Protein AF-A0A7D8YH87-F1 (afdb_monomer_lite)

Secondary structure (DSSP, 8-state):
---------PPP-------------------PPPPPHHHHHHHHHHHHHHHHHHHHHHHHHHHHHHHHHHHHTT-----HHHHHHHHHHHHHHHHHHHHHHHHHHHHHHHHHHHHHHHHHT-

Foldseek 3Di:
DDDDDDDDDDDDDDDDDDDDDDPPPDPDPPPPPDPDVLVVVLVVLVVQLVVLVVVLVVLVVVLVVVVVVCVVVVDPDPPPCNVVSVVSNVVSVVVNVVSVVVSVVSVVVVVVVVVVVVVVVD

pLDDT: mean 76.37, std 17.27, range [43.0, 96.94]

Radius of gyration: 32.56 Å; chains: 1; bounding box: 85×56×75 Å

Sequence (122 aa):
METPGGSIPVTRRSSKSGPALRAEREPQPASTPAPVAGDQLLLETAAAREKAEALLRGLLRARASSRRHLRTRGEPVPCPGSTGIDHAIESTRRMVAALERAGAHLRTTQHDDLLELLRDEA

Structure (mmCIF, N/CA/C/O backbone):
data_AF-A0A7D8YH87-F1
#
_entry.id   AF-A0A7D8YH87-F1
#
loop_
_atom_site.group_PDB
_atom_site.id
_atom_site.type_symbol
_atom_site.label_atom_id
_atom_site.label_alt_id
_atom_site.label_comp_id
_atom_site.label_asym_id
_atom_site.label_entity_id
_atom_site.label_seq_id
_atom_site.pdbx_PDB_ins_code
_atom_site.Cartn_x
_atom_site.Cartn_y
_atom_site.Cartn_z
_atom_site.occupancy
_atom_site.B_iso_or_equiv
_atom_site.auth_seq_id
_atom_site.auth_comp_id
_atom_site.auth_asym_id
_atom_site.auth_atom_id
_atom_site.pdbx_PDB_model_num
ATOM 1 N N . MET A 1 1 ? -58.216 -15.574 -38.659 1.00 43.00 1 MET A N 1
ATOM 2 C CA . MET A 1 1 ? -58.262 -17.001 -39.034 1.00 43.00 1 MET A CA 1
ATOM 3 C C . MET A 1 1 ? -56.930 -17.596 -38.607 1.00 43.00 1 MET A C 1
ATOM 5 O O . MET A 1 1 ? -55.913 -17.163 -39.120 1.00 43.00 1 MET A O 1
ATOM 9 N N . GLU A 1 2 ? -56.874 -18.092 -37.375 1.00 50.12 2 GLU A N 1
ATOM 10 C CA . GLU A 1 2 ? -56.957 -19.518 -36.991 1.00 50.12 2 GLU A CA 1
ATOM 11 C C . GLU A 1 2 ? -55.565 -20.163 -36.894 1.00 50.12 2 GLU A C 1
ATOM 13 O O . GLU A 1 2 ? -54.855 -20.349 -37.875 1.00 50.12 2 GLU A O 1
ATOM 18 N N . THR A 1 3 ? -55.176 -20.449 -35.651 1.00 58.69 3 THR A N 1
ATOM 19 C CA . THR A 1 3 ? -53.999 -21.218 -35.238 1.00 58.69 3 THR A CA 1
ATOM 20 C C . THR A 1 3 ? -54.237 -22.721 -35.416 1.00 58.69 3 THR A C 1
ATOM 22 O O . THR A 1 3 ? -55.276 -23.202 -34.961 1.00 58.69 3 THR A O 1
ATOM 25 N N . PRO A 1 4 ? -53.261 -23.498 -35.905 1.00 61.12 4 PRO A N 1
ATOM 26 C CA . PRO A 1 4 ? -53.148 -24.924 -35.594 1.00 61.12 4 PRO A CA 1
ATOM 27 C C . PRO A 1 4 ? -52.030 -25.125 -34.544 1.00 61.12 4 PRO A C 1
ATOM 29 O O . PRO A 1 4 ? -50.952 -24.561 -34.677 1.00 61.12 4 PRO A O 1
ATOM 32 N N . GLY A 1 5 ? -52.173 -25.854 -33.437 1.00 48.84 5 GLY A N 1
ATOM 33 C CA . GLY A 1 5 ? -53.125 -26.908 -33.106 1.00 48.84 5 GLY A CA 1
ATOM 34 C C . GLY A 1 5 ? -52.433 -28.277 -33.140 1.00 48.84 5 GLY A C 1
ATOM 35 O O . GLY A 1 5 ? -52.267 -28.838 -34.215 1.00 48.84 5 GLY A O 1
ATOM 36 N N . GLY A 1 6 ? -52.093 -28.817 -31.961 1.00 48.44 6 GLY A N 1
ATOM 37 C CA . GLY A 1 6 ? -51.783 -30.241 -31.726 1.00 48.44 6 GLY A CA 1
ATOM 38 C C . GLY A 1 6 ? -50.288 -30.593 -31.652 1.00 48.44 6 GLY A C 1
ATOM 39 O O . GLY A 1 6 ? -49.480 -30.045 -32.382 1.00 48.44 6 GLY A O 1
ATOM 40 N N . SER A 1 7 ? -49.805 -31.501 -30.805 1.00 62.72 7 SER A N 1
ATOM 41 C CA . SER A 1 7 ? -50.442 -32.366 -29.809 1.00 62.72 7 SER A CA 1
ATOM 42 C C . SER A 1 7 ? -49.364 -32.835 -28.827 1.00 62.72 7 SER A C 1
ATOM 44 O O . SER A 1 7 ? -48.260 -33.200 -29.224 1.00 62.72 7 SER A O 1
ATOM 46 N N . ILE A 1 8 ? -49.699 -32.828 -27.541 1.00 57.53 8 ILE A N 1
ATOM 47 C CA . ILE A 1 8 ? -48.849 -33.274 -26.434 1.00 57.53 8 ILE A CA 1
ATOM 48 C C . ILE A 1 8 ? -49.043 -34.787 -26.245 1.00 57.53 8 ILE A C 1
ATOM 50 O O . ILE A 1 8 ? -50.191 -35.216 -26.092 1.00 57.53 8 ILE A O 1
ATOM 54 N N . PRO A 1 9 ? -47.985 -35.613 -26.170 1.00 63.44 9 PRO A N 1
ATOM 55 C CA . PRO A 1 9 ? -48.114 -36.960 -25.637 1.00 63.44 9 PRO A CA 1
ATOM 56 C C . PRO A 1 9 ? -48.154 -36.927 -24.103 1.00 63.44 9 PRO A C 1
ATOM 58 O O . PRO A 1 9 ? -47.182 -36.601 -23.425 1.00 63.44 9 PRO A O 1
ATOM 61 N N . VAL A 1 10 ? -49.318 -37.292 -23.567 1.00 51.47 10 VAL A N 1
ATOM 62 C CA . VAL A 1 10 ? -49.549 -37.632 -22.160 1.00 51.47 10 VAL A CA 1
ATOM 63 C C . VAL A 1 10 ? -48.990 -39.030 -21.895 1.00 51.47 10 VAL A C 1
ATOM 65 O O . VAL A 1 10 ? -49.499 -40.008 -22.441 1.00 51.47 10 VAL A O 1
ATOM 68 N N . THR A 1 11 ? -48.017 -39.156 -20.995 1.00 62.41 11 THR A N 1
ATOM 69 C CA . THR A 1 11 ? -47.749 -40.419 -20.295 1.00 62.41 11 THR A CA 1
ATOM 70 C C . THR A 1 11 ? -48.299 -40.356 -18.876 1.00 62.41 11 THR A C 1
ATOM 72 O O . THR A 1 11 ? -48.086 -39.425 -18.102 1.00 62.41 11 THR A O 1
ATOM 75 N N . ARG A 1 12 ? -49.115 -41.366 -18.583 1.00 48.41 12 ARG A N 1
ATOM 76 C CA . ARG A 1 12 ? -49.995 -41.496 -17.429 1.00 48.41 12 ARG A CA 1
ATOM 77 C C . ARG A 1 12 ? -49.324 -42.374 -16.369 1.00 48.41 12 ARG A C 1
ATOM 79 O O . ARG A 1 12 ? -48.853 -43.453 -16.692 1.00 48.41 12 ARG A O 1
ATOM 86 N N . ARG A 1 13 ? -49.422 -41.923 -15.113 1.00 45.25 13 ARG A N 1
ATOM 87 C CA . ARG A 1 13 ? -49.486 -42.681 -13.844 1.00 45.25 13 ARG A CA 1
ATOM 88 C C . ARG A 1 13 ? -48.459 -43.794 -13.581 1.00 45.25 13 ARG A C 1
ATOM 90 O O . ARG A 1 13 ? -48.543 -44.880 -14.140 1.00 45.25 13 ARG A O 1
ATOM 97 N N . SER A 1 14 ? -47.811 -43.674 -12.424 1.00 47.59 14 SER A N 1
ATOM 98 C CA . SER A 1 14 ? -48.157 -44.580 -11.321 1.00 47.59 14 SER A CA 1
ATOM 99 C C . SER A 1 14 ? -47.844 -43.978 -9.957 1.00 47.59 14 SER A C 1
ATOM 101 O O . SER A 1 14 ? -46.739 -43.539 -9.667 1.00 47.59 14 SER A O 1
ATOM 103 N N . SER A 1 15 ? -48.889 -43.959 -9.140 1.00 53.62 15 SER A N 1
ATOM 104 C CA . SER A 1 15 ? -48.918 -43.658 -7.720 1.00 53.62 15 SER A CA 1
ATOM 105 C C . SER A 1 15 ? -48.223 -44.758 -6.923 1.00 53.62 15 SER A C 1
ATOM 107 O O . SER A 1 15 ? -48.639 -45.916 -6.997 1.00 53.62 15 SER A O 1
ATOM 109 N N . LYS A 1 16 ? -47.258 -44.393 -6.080 1.00 50.66 16 LYS A N 1
ATOM 110 C CA . LYS A 1 16 ? -46.904 -45.199 -4.911 1.00 50.66 16 LYS A CA 1
ATOM 111 C C . LYS A 1 16 ? -46.856 -44.298 -3.686 1.00 50.66 16 LYS A C 1
ATOM 113 O O . LYS A 1 16 ? -45.893 -43.583 -3.447 1.00 50.66 16 LYS A O 1
ATOM 118 N N . SER A 1 17 ? -47.964 -44.318 -2.956 1.00 55.38 17 SER A N 1
ATOM 119 C CA . SER A 1 17 ? -48.093 -43.809 -1.599 1.00 55.38 17 SER A CA 1
ATOM 120 C C . SER A 1 17 ? -47.240 -44.644 -0.643 1.00 55.38 17 SER A C 1
ATOM 122 O O . SER A 1 17 ? -47.355 -45.870 -0.626 1.00 55.38 17 SER A O 1
ATOM 124 N N . GLY A 1 18 ? -46.452 -43.975 0.190 1.00 43.16 18 GLY A N 1
ATOM 125 C CA . GLY A 1 18 ? -45.871 -44.528 1.407 1.00 43.16 18 GLY A CA 1
ATOM 126 C C . GLY A 1 18 ? -45.830 -43.421 2.464 1.00 43.16 18 GLY A C 1
ATOM 127 O O . GLY A 1 18 ? -45.239 -42.379 2.186 1.00 43.16 18 GLY A O 1
ATOM 128 N N . PRO A 1 19 ? -46.479 -43.584 3.630 1.00 58.12 19 PRO A N 1
ATOM 129 C CA . PRO A 1 19 ? -46.431 -42.607 4.704 1.00 58.12 19 PRO A CA 1
ATOM 130 C C . PRO A 1 19 ? -45.221 -42.909 5.592 1.00 58.12 19 PRO A C 1
ATOM 132 O O . PRO A 1 19 ? -45.131 -43.980 6.188 1.00 58.12 19 PRO A O 1
ATOM 135 N N . ALA A 1 20 ? -44.292 -41.964 5.700 1.00 49.66 20 ALA A N 1
ATOM 136 C CA . ALA A 1 20 ? -43.250 -42.003 6.715 1.00 49.66 20 ALA A CA 1
ATOM 137 C C . ALA A 1 20 ? -43.129 -40.614 7.336 1.00 49.66 20 ALA A C 1
ATOM 139 O O . ALA A 1 20 ? -42.516 -39.701 6.791 1.00 49.66 20 ALA A O 1
ATOM 140 N N . LEU A 1 21 ? -43.779 -40.480 8.489 1.00 54.31 21 LEU A N 1
ATOM 141 C CA . LEU A 1 21 ? -43.528 -39.450 9.480 1.00 54.31 21 LEU A CA 1
ATOM 142 C C . LEU A 1 21 ? -42.026 -39.395 9.777 1.00 54.31 21 LEU A C 1
ATOM 144 O O . LEU A 1 21 ? -41.498 -40.229 10.508 1.00 54.31 21 LEU A O 1
ATOM 148 N N . ARG A 1 22 ? -41.347 -38.386 9.245 1.00 48.94 22 ARG A N 1
ATOM 149 C CA . ARG A 1 22 ? -40.142 -37.837 9.854 1.00 48.94 22 ARG A CA 1
ATOM 150 C C . ARG A 1 22 ? -40.176 -36.338 9.646 1.00 48.94 22 ARG A C 1
ATOM 152 O O . ARG A 1 22 ? -39.911 -35.833 8.563 1.00 48.94 22 ARG A O 1
ATOM 159 N N . ALA A 1 23 ? -40.559 -35.647 10.713 1.00 54.09 23 ALA A N 1
ATOM 160 C CA . ALA A 1 23 ? -40.243 -34.249 10.907 1.00 54.09 23 ALA A CA 1
ATOM 161 C C . ALA A 1 23 ? -38.714 -34.130 10.982 1.00 54.09 23 ALA A C 1
ATOM 163 O O . ALA A 1 23 ? -38.129 -34.105 12.063 1.00 54.09 23 ALA A O 1
ATOM 164 N N . GLU A 1 24 ? -38.056 -34.129 9.828 1.00 45.00 24 GLU A N 1
ATOM 165 C CA . GLU A 1 24 ? -36.692 -33.639 9.731 1.00 45.00 24 GLU A CA 1
ATOM 166 C C . GLU A 1 24 ? -36.825 -32.122 9.831 1.00 45.00 24 GLU A C 1
ATOM 168 O O . GLU A 1 24 ? -37.157 -31.431 8.871 1.00 45.00 24 GLU A O 1
ATOM 173 N N . ARG A 1 25 ? -36.691 -31.621 11.065 1.00 51.34 25 ARG A 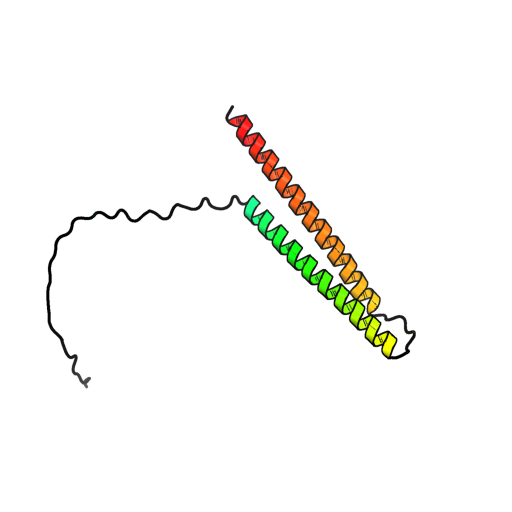N 1
ATOM 174 C CA . ARG A 1 25 ? -36.300 -30.236 11.312 1.00 51.34 25 ARG A CA 1
ATOM 175 C C . ARG A 1 25 ? -35.099 -29.983 10.410 1.00 51.34 25 ARG A C 1
ATOM 177 O O . ARG A 1 25 ? -34.016 -30.487 10.703 1.00 51.34 25 ARG A O 1
ATOM 184 N N . GLU A 1 26 ? -35.301 -29.240 9.325 1.00 55.75 26 GLU A N 1
ATOM 185 C CA . GLU A 1 26 ? -34.184 -28.634 8.618 1.00 55.75 26 GLU A CA 1
ATOM 186 C C . GLU A 1 26 ? -33.339 -27.906 9.670 1.00 55.75 26 GLU A C 1
ATOM 188 O O . GLU A 1 26 ? -33.895 -27.148 10.480 1.00 55.75 26 GLU A O 1
ATOM 193 N N . PRO A 1 27 ? -32.024 -28.166 9.740 1.00 56.41 27 PRO A N 1
ATOM 194 C CA . PRO A 1 27 ? -31.157 -27.353 10.562 1.00 56.41 27 PRO A CA 1
ATOM 195 C C . PRO A 1 27 ? -31.274 -25.936 10.012 1.00 56.41 27 PRO A C 1
ATOM 197 O O . PRO A 1 27 ? -30.861 -25.668 8.884 1.00 56.41 27 PRO A O 1
ATOM 200 N N . GLN A 1 28 ? -31.893 -25.045 10.794 1.00 58.72 28 GLN A N 1
ATOM 201 C CA . GLN A 1 28 ? -31.847 -23.619 10.510 1.00 58.72 28 GLN A CA 1
ATOM 202 C C . GLN A 1 28 ? -30.388 -23.275 10.200 1.00 58.72 28 GLN A C 1
ATOM 204 O O 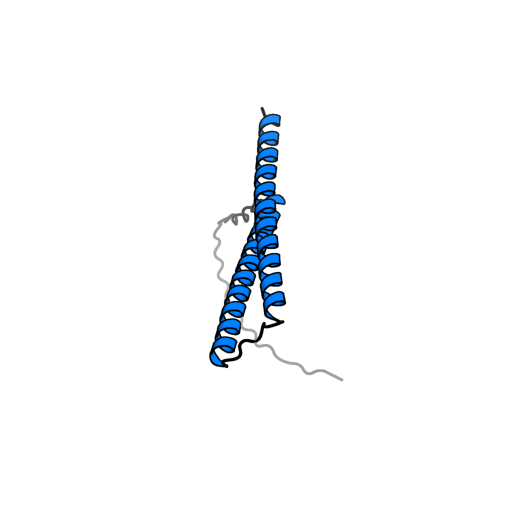. GLN A 1 28 ? -29.515 -23.683 10.977 1.00 58.72 28 GLN A O 1
ATOM 209 N N . PRO A 1 29 ? -30.097 -22.582 9.084 1.00 56.47 29 PRO A N 1
ATOM 210 C CA . PRO A 1 29 ? -28.749 -22.115 8.832 1.00 56.47 29 PRO A CA 1
ATOM 211 C C . PRO A 1 29 ? -28.377 -21.260 10.034 1.00 56.47 29 PRO A C 1
ATOM 213 O O . PRO A 1 29 ? -29.013 -20.237 10.291 1.00 56.47 29 PRO A O 1
ATOM 216 N N . ALA A 1 30 ? -27.421 -21.752 10.825 1.00 57.75 30 ALA A N 1
ATOM 217 C CA . ALA A 1 30 ? -26.884 -21.032 11.958 1.00 57.75 30 ALA A CA 1
ATOM 218 C C . ALA A 1 30 ? -26.504 -19.649 11.437 1.00 57.75 30 ALA A C 1
ATOM 220 O O . ALA A 1 30 ? -25.611 -19.533 10.595 1.00 57.75 30 ALA A O 1
ATOM 221 N N . SER A 1 31 ? -27.268 -18.640 11.863 1.00 57.84 31 SER A N 1
ATOM 222 C CA . SER A 1 31 ? -27.036 -17.242 11.542 1.00 57.84 31 SER A CA 1
ATOM 223 C C . SER A 1 31 ? -25.598 -16.957 11.925 1.00 57.84 31 SER A C 1
ATOM 225 O O . SER A 1 31 ? -25.279 -16.847 13.108 1.00 57.84 31 SER A O 1
ATOM 227 N N . THR A 1 32 ? -24.714 -16.938 10.933 1.00 61.09 32 THR A N 1
ATOM 228 C CA . THR A 1 32 ? -23.319 -16.591 11.149 1.00 61.09 32 THR A CA 1
ATOM 229 C C . THR A 1 32 ? -23.363 -15.173 11.704 1.00 61.09 32 THR A C 1
ATOM 231 O O . THR A 1 32 ? -24.004 -14.328 11.071 1.00 61.09 32 THR A O 1
ATOM 234 N N . PRO A 1 33 ? -22.822 -14.910 12.907 1.00 58.41 33 PRO A N 1
ATOM 235 C CA . PRO A 1 33 ? -22.846 -13.563 13.450 1.00 58.41 33 PRO A CA 1
ATOM 236 C C . PRO A 1 33 ? -22.218 -12.649 12.403 1.00 58.41 33 PRO A C 1
ATOM 238 O O . PRO A 1 33 ? -21.136 -12.942 11.888 1.00 58.41 33 PRO A O 1
ATOM 241 N N . ALA A 1 34 ? -22.963 -11.614 12.010 1.00 58.25 34 ALA A N 1
ATOM 242 C CA . ALA A 1 34 ? -22.472 -10.638 11.056 1.00 58.25 34 ALA A CA 1
ATOM 243 C C . ALA A 1 34 ? -21.121 -10.123 11.575 1.00 58.25 34 ALA A C 1
ATOM 245 O O . ALA A 1 34 ? -21.023 -9.837 12.773 1.00 58.25 34 ALA A O 1
ATOM 246 N N . PRO A 1 35 ? -20.080 -10.054 10.726 1.00 57.09 35 PRO A N 1
ATOM 247 C CA . PRO A 1 35 ? -18.792 -9.545 11.160 1.00 57.09 35 PRO A CA 1
ATOM 248 C C . PRO A 1 35 ? -19.011 -8.152 11.743 1.00 57.09 35 PRO A C 1
ATOM 250 O O . PRO A 1 35 ? -19.616 -7.285 11.107 1.00 57.09 35 PRO A O 1
ATOM 253 N N . VAL A 1 36 ? -18.562 -7.962 12.982 1.00 65.12 36 VAL A N 1
ATOM 254 C CA . VAL A 1 36 ? -18.522 -6.649 13.627 1.00 65.12 36 VAL A CA 1
ATOM 255 C C . VAL A 1 36 ? -17.787 -5.711 12.672 1.00 65.12 36 VAL A C 1
ATOM 257 O O . VAL A 1 36 ? -16.762 -6.092 12.112 1.00 65.12 36 VAL A O 1
ATOM 260 N N . ALA A 1 37 ? -18.310 -4.505 12.434 1.00 68.31 37 ALA A N 1
ATOM 261 C CA . ALA A 1 37 ? -17.828 -3.615 11.368 1.00 68.31 37 ALA A CA 1
ATOM 262 C C . ALA A 1 37 ? -16.296 -3.382 11.377 1.00 68.31 37 ALA A C 1
ATOM 264 O O . ALA A 1 37 ? -15.695 -3.157 10.326 1.00 68.31 37 ALA A O 1
ATOM 265 N N . GLY A 1 38 ? -15.646 -3.494 12.543 1.00 72.81 38 GLY A N 1
ATOM 266 C CA . GLY A 1 38 ? -14.187 -3.424 12.677 1.00 72.81 38 GLY A CA 1
ATOM 267 C C . GLY A 1 38 ? -13.419 -4.598 12.049 1.00 72.81 38 GLY A C 1
ATOM 268 O O . GLY A 1 38 ? -12.340 -4.384 11.497 1.00 72.81 38 GLY A O 1
ATOM 269 N N . ASP A 1 39 ? -13.981 -5.810 12.033 1.00 80.25 39 ASP A N 1
ATOM 270 C CA . ASP A 1 39 ? -13.338 -6.993 11.440 1.00 80.25 39 ASP A CA 1
ATOM 271 C C . ASP A 1 39 ? -13.264 -6.874 9.921 1.00 80.25 39 ASP A C 1
ATOM 273 O O . ASP A 1 39 ? -12.258 -7.229 9.300 1.00 80.25 39 ASP A O 1
ATOM 277 N N . GLN A 1 40 ? -14.308 -6.304 9.317 1.00 85.44 40 GLN A N 1
ATOM 278 C CA . GLN A 1 40 ? -14.318 -6.006 7.893 1.00 85.44 40 GLN A CA 1
ATOM 279 C C . GLN A 1 40 ? -13.249 -4.960 7.544 1.00 85.44 40 GLN A C 1
ATOM 281 O O . GLN A 1 40 ? -12.485 -5.153 6.598 1.00 85.44 40 GLN A O 1
ATOM 286 N N . LEU A 1 41 ? -13.127 -3.897 8.343 1.00 86.44 41 LEU A N 1
ATOM 287 C CA . LEU A 1 41 ? -12.133 -2.847 8.122 1.00 86.44 41 LEU A CA 1
ATOM 288 C C . LEU A 1 41 ? -10.690 -3.364 8.288 1.00 86.44 41 LEU A C 1
ATOM 290 O O . LEU A 1 41 ? -9.795 -2.991 7.520 1.00 86.44 41 LEU A O 1
ATOM 294 N N . LEU A 1 42 ? -10.448 -4.262 9.249 1.00 89.19 42 LEU A N 1
ATOM 295 C CA . LEU A 1 42 ? -9.162 -4.947 9.401 1.00 89.19 42 LEU A CA 1
ATOM 296 C C . LEU A 1 42 ? -8.831 -5.830 8.197 1.00 89.19 42 LEU A C 1
ATOM 298 O O . LEU A 1 42 ? -7.693 -5.804 7.717 1.00 89.19 42 LEU A O 1
ATOM 302 N N . LEU A 1 43 ? -9.809 -6.592 7.702 1.00 91.00 43 LEU A N 1
ATOM 303 C CA . LEU A 1 43 ? -9.647 -7.442 6.526 1.00 91.00 43 LEU A CA 1
ATOM 304 C C . LEU A 1 43 ? -9.324 -6.604 5.281 1.00 91.00 43 LEU A C 1
ATOM 306 O O . LEU A 1 43 ? -8.390 -6.919 4.542 1.00 91.00 43 LEU A O 1
ATOM 310 N N . GLU A 1 44 ? -10.047 -5.504 5.075 1.00 92.56 44 GLU A N 1
ATOM 311 C CA . GLU A 1 44 ? -9.817 -4.570 3.971 1.00 92.56 44 GLU A CA 1
ATOM 312 C C . GLU A 1 44 ? -8.431 -3.917 4.059 1.00 92.56 44 GLU A C 1
ATOM 314 O O . GLU A 1 44 ? -7.713 -3.850 3.056 1.00 92.56 44 GLU A O 1
ATOM 319 N N . THR A 1 45 ? -8.002 -3.516 5.260 1.00 92.44 45 THR A N 1
ATOM 320 C CA . THR A 1 45 ? -6.665 -2.946 5.497 1.00 92.44 45 THR A CA 1
ATOM 321 C C . THR A 1 45 ? -5.561 -3.970 5.215 1.00 92.44 45 THR A C 1
ATOM 323 O O . THR A 1 45 ? -4.555 -3.646 4.576 1.00 92.44 45 THR A O 1
ATOM 326 N N . ALA A 1 46 ? -5.752 -5.225 5.630 1.00 92.00 46 ALA A N 1
ATOM 327 C CA . ALA A 1 46 ? -4.819 -6.314 5.352 1.00 92.00 46 ALA A CA 1
ATOM 328 C C . ALA A 1 46 ? -4.729 -6.618 3.846 1.00 92.00 46 ALA A C 1
ATOM 330 O O . ALA A 1 46 ? -3.627 -6.719 3.303 1.00 92.00 46 ALA A O 1
ATOM 331 N N . ALA A 1 47 ? -5.867 -6.679 3.151 1.00 94.56 47 ALA A N 1
ATOM 332 C CA . ALA A 1 47 ? -5.913 -6.887 1.706 1.00 94.56 47 ALA A CA 1
ATOM 333 C C . ALA A 1 47 ? -5.269 -5.719 0.936 1.00 94.56 47 ALA A C 1
ATOM 335 O O . ALA A 1 47 ? -4.560 -5.927 -0.052 1.00 94.56 47 ALA A O 1
ATOM 336 N N . ALA A 1 48 ? -5.480 -4.478 1.385 1.00 94.25 48 ALA A N 1
ATOM 337 C CA . ALA A 1 48 ? -4.828 -3.302 0.816 1.00 94.25 48 ALA A CA 1
ATOM 338 C C . ALA A 1 48 ? -3.303 -3.357 0.999 1.00 94.25 48 ALA A C 1
ATOM 340 O O . ALA A 1 48 ? -2.561 -3.057 0.059 1.00 94.25 48 ALA A O 1
ATOM 341 N N . ARG A 1 49 ? -2.827 -3.799 2.171 1.00 95.38 49 ARG A N 1
ATOM 342 C CA . ARG A 1 49 ? -1.395 -3.990 2.444 1.00 95.38 49 ARG A CA 1
ATOM 343 C C . ARG A 1 49 ? -0.788 -5.031 1.510 1.00 95.38 49 ARG A C 1
ATOM 345 O O . ARG A 1 49 ? 0.231 -4.752 0.884 1.00 95.38 49 ARG A O 1
ATOM 352 N N . GLU A 1 50 ? -1.429 -6.185 1.352 1.00 95.88 50 GLU A N 1
ATOM 353 C CA . GLU A 1 50 ? -0.939 -7.243 0.461 1.00 95.88 50 GLU A CA 1
ATOM 354 C C . GLU A 1 50 ? -0.823 -6.755 -0.993 1.00 95.88 50 GLU A C 1
ATOM 356 O O . GLU A 1 50 ? 0.195 -6.978 -1.659 1.00 95.88 50 GLU A O 1
ATOM 361 N N . LYS A 1 51 ? -1.825 -6.009 -1.476 1.00 96.31 51 LYS A N 1
ATOM 362 C CA . LYS A 1 51 ? -1.795 -5.379 -2.806 1.00 96.31 51 LYS A CA 1
ATOM 363 C C . LYS A 1 51 ? -0.647 -4.374 -2.935 1.00 96.31 51 LYS A C 1
ATOM 365 O O . LYS A 1 51 ? 0.060 -4.382 -3.945 1.00 96.31 51 LYS A O 1
ATOM 370 N N . ALA A 1 52 ? -0.424 -3.539 -1.920 1.00 94.81 52 ALA A N 1
ATOM 371 C CA . ALA A 1 52 ? 0.676 -2.577 -1.897 1.00 94.81 52 ALA A CA 1
ATOM 372 C C . ALA A 1 52 ? 2.055 -3.269 -1.904 1.00 94.81 52 ALA A C 1
ATOM 374 O O . ALA A 1 52 ? 2.959 -2.854 -2.632 1.00 94.81 52 ALA A O 1
ATOM 375 N N . GLU A 1 53 ? 2.218 -4.369 -1.170 1.00 95.62 53 GLU A N 1
ATOM 376 C CA . GLU A 1 53 ? 3.445 -5.175 -1.180 1.00 95.62 53 GLU A CA 1
ATOM 377 C C . GLU A 1 53 ? 3.671 -5.883 -2.523 1.00 95.62 53 GLU A C 1
ATOM 379 O O . GLU A 1 53 ? 4.801 -5.964 -3.017 1.00 95.62 53 GLU A O 1
ATOM 384 N N . ALA A 1 54 ? 2.607 -6.393 -3.150 1.00 96.94 54 ALA A N 1
ATOM 385 C CA . ALA A 1 54 ? 2.673 -6.953 -4.497 1.00 96.94 54 ALA A CA 1
ATOM 386 C C . ALA A 1 54 ? 3.133 -5.899 -5.519 1.00 96.94 54 ALA A C 1
ATOM 388 O O . ALA A 1 54 ? 4.056 -6.162 -6.297 1.00 96.94 54 ALA A O 1
ATOM 389 N N . LEU A 1 55 ? 2.570 -4.687 -5.456 1.00 95.56 55 LEU A N 1
ATOM 390 C CA . LEU A 1 55 ? 2.982 -3.555 -6.286 1.00 95.56 55 LEU A CA 1
ATOM 391 C C . LEU A 1 55 ? 4.460 -3.205 -6.064 1.00 95.56 55 LEU A C 1
ATOM 393 O O . LEU A 1 55 ? 5.218 -3.088 -7.028 1.00 95.56 55 LEU A O 1
ATOM 397 N N . LEU A 1 56 ? 4.898 -3.107 -4.805 1.00 95.19 56 LEU A N 1
ATOM 398 C CA . LEU A 1 56 ? 6.286 -2.805 -4.452 1.00 95.19 56 LEU A CA 1
ATOM 399 C C . LEU A 1 56 ? 7.261 -3.835 -5.039 1.00 95.19 56 LEU A C 1
ATOM 401 O O . LEU A 1 56 ? 8.289 -3.468 -5.614 1.00 95.19 56 LEU A O 1
ATOM 405 N N . ARG A 1 57 ? 6.929 -5.129 -4.944 1.00 96.19 57 ARG A N 1
ATOM 406 C CA . ARG A 1 57 ? 7.716 -6.208 -5.563 1.00 96.19 57 ARG A CA 1
ATOM 407 C C . ARG A 1 57 ? 7.786 -6.049 -7.083 1.00 96.19 57 ARG A C 1
ATOM 409 O O . ARG A 1 57 ? 8.862 -6.229 -7.657 1.00 96.19 57 ARG A O 1
ATOM 416 N N . GLY A 1 58 ? 6.681 -5.671 -7.725 1.00 95.44 58 GLY A N 1
ATOM 417 C CA . GLY A 1 58 ? 6.634 -5.351 -9.153 1.00 95.44 58 GLY A CA 1
ATOM 418 C C . GLY A 1 58 ? 7.566 -4.197 -9.531 1.00 95.44 58 GLY A C 1
ATOM 419 O O . GLY A 1 58 ? 8.392 -4.342 -10.434 1.00 95.44 58 GLY A O 1
ATOM 420 N N . LEU A 1 59 ? 7.514 -3.088 -8.789 1.00 93.31 59 LEU A N 1
ATOM 421 C CA . LEU A 1 59 ? 8.363 -1.914 -9.017 1.00 93.31 59 LEU A CA 1
ATOM 422 C C . LEU A 1 59 ? 9.856 -2.226 -8.841 1.00 93.31 59 LEU A C 1
ATOM 424 O O . LEU A 1 59 ? 10.680 -1.808 -9.654 1.00 93.31 59 LEU A O 1
ATOM 428 N N . LEU A 1 60 ? 10.218 -3.016 -7.825 1.00 93.31 60 LEU A N 1
ATOM 429 C CA . LEU A 1 60 ? 11.601 -3.451 -7.610 1.00 93.31 60 LEU A CA 1
ATOM 430 C C . LEU A 1 60 ? 12.118 -4.322 -8.765 1.00 93.31 60 LEU A C 1
ATOM 432 O O . LEU A 1 60 ? 13.256 -4.144 -9.209 1.00 93.31 60 LEU A O 1
ATOM 436 N N . ARG A 1 61 ? 11.282 -5.227 -9.291 1.00 93.38 61 ARG A N 1
ATOM 437 C CA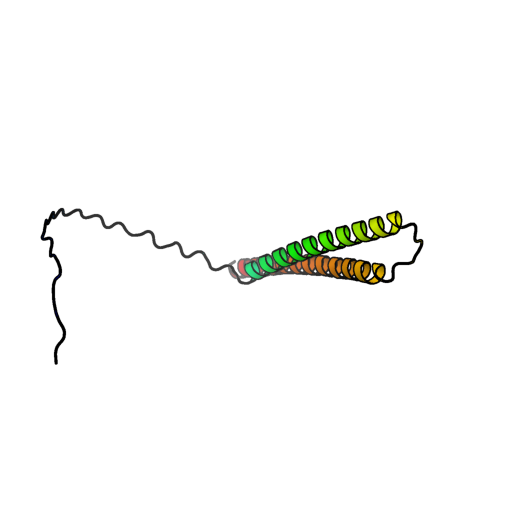 . ARG A 1 61 ? 11.619 -6.036 -10.475 1.00 93.38 61 ARG A CA 1
ATOM 438 C C . ARG A 1 61 ? 11.775 -5.169 -11.723 1.00 93.38 61 ARG A C 1
ATOM 440 O O . ARG A 1 61 ? 12.762 -5.325 -12.441 1.00 93.38 61 ARG A O 1
ATOM 447 N N . ALA A 1 62 ? 10.862 -4.224 -11.949 1.00 89.44 62 ALA A N 1
ATOM 448 C CA . ALA A 1 62 ? 10.939 -3.280 -13.063 1.00 89.44 62 ALA A CA 1
ATOM 449 C C . ALA A 1 62 ? 12.228 -2.445 -13.002 1.00 89.44 62 ALA A C 1
ATOM 451 O O . ALA A 1 62 ? 12.954 -2.348 -13.992 1.00 89.44 62 ALA A O 1
ATOM 452 N N . ARG A 1 63 ? 12.587 -1.939 -11.813 1.00 88.81 63 ARG A N 1
ATOM 453 C CA . ARG A 1 63 ? 13.850 -1.228 -11.571 1.00 88.81 63 ARG A CA 1
ATOM 454 C C . ARG A 1 63 ? 15.064 -2.081 -11.935 1.00 88.81 63 ARG A C 1
ATOM 456 O O . ARG A 1 63 ? 15.968 -1.608 -12.625 1.00 88.81 63 ARG A O 1
ATOM 463 N N . ALA A 1 64 ? 15.100 -3.332 -11.475 1.00 88.06 64 ALA A N 1
ATOM 464 C CA . ALA A 1 64 ? 16.199 -4.250 -11.761 1.00 88.06 64 ALA A CA 1
ATOM 465 C C . ALA A 1 64 ? 16.316 -4.546 -13.265 1.00 88.06 64 ALA A C 1
ATOM 467 O O . ALA A 1 64 ? 17.418 -4.499 -13.814 1.00 88.06 64 ALA A O 1
ATOM 468 N N . SER A 1 65 ? 15.185 -4.774 -13.940 1.00 87.94 65 SER A N 1
ATOM 469 C CA . SER A 1 65 ? 15.147 -5.013 -15.384 1.00 87.94 65 SER A CA 1
ATOM 470 C C . SER A 1 65 ? 15.628 -3.800 -16.178 1.00 87.94 65 SER A C 1
ATOM 472 O O . SER A 1 65 ? 16.462 -3.955 -17.067 1.00 87.94 65 SER A O 1
ATOM 474 N N . SER A 1 66 ? 15.171 -2.590 -15.839 1.00 84.56 66 SER A N 1
ATOM 475 C CA . SER A 1 66 ? 15.631 -1.360 -16.494 1.00 84.56 66 SER A CA 1
ATOM 476 C C . SER A 1 66 ? 17.131 -1.153 -16.307 1.00 84.56 66 SER A C 1
ATOM 478 O O . SER A 1 66 ? 17.843 -0.919 -17.280 1.00 84.56 66 SER A O 1
ATOM 480 N N . ARG A 1 67 ? 17.658 -1.338 -15.088 1.00 82.94 67 ARG A N 1
ATOM 481 C CA . ARG A 1 67 ? 19.109 -1.245 -14.840 1.00 82.94 67 ARG A CA 1
ATOM 482 C C . ARG A 1 67 ? 19.905 -2.278 -15.635 1.00 82.94 67 ARG A C 1
ATOM 484 O O . ARG A 1 67 ? 20.985 -1.957 -16.125 1.00 82.94 67 ARG A O 1
ATOM 491 N N . ARG A 1 68 ? 19.392 -3.505 -15.773 1.00 84.12 68 ARG A N 1
ATOM 492 C CA . ARG A 1 68 ? 20.030 -4.552 -16.583 1.00 84.12 68 ARG A CA 1
ATOM 493 C C . ARG A 1 68 ? 20.083 -4.156 -18.060 1.00 84.12 68 ARG A C 1
ATOM 495 O O . ARG A 1 68 ? 21.157 -4.246 -18.643 1.00 84.12 68 ARG A O 1
ATOM 502 N N . HIS A 1 69 ? 18.976 -3.672 -18.628 1.00 81.69 69 HIS A N 1
ATOM 503 C CA . HIS A 1 69 ? 18.918 -3.239 -20.030 1.00 81.69 69 HIS A CA 1
ATOM 504 C C . HIS A 1 69 ? 19.875 -2.082 -20.343 1.00 81.69 69 HIS A C 1
ATOM 506 O O . HIS A 1 69 ? 20.494 -2.062 -21.406 1.00 81.69 69 HIS A O 1
ATOM 512 N N . LEU A 1 70 ? 20.038 -1.140 -19.413 1.00 76.81 70 LEU A N 1
ATOM 513 C CA . LEU A 1 70 ? 20.970 -0.021 -19.580 1.00 76.81 70 LEU A CA 1
ATOM 514 C C . LEU A 1 70 ? 22.425 -0.489 -19.546 1.00 76.81 70 LEU A C 1
ATOM 516 O O . LEU A 1 70 ? 23.209 -0.120 -20.414 1.00 76.81 70 LEU A O 1
ATOM 520 N N . ARG A 1 71 ? 22.767 -1.383 -18.608 1.00 79.19 71 ARG A N 1
ATOM 521 C CA . ARG A 1 71 ? 24.108 -1.985 -18.532 1.00 79.19 71 ARG A CA 1
ATOM 522 C C . ARG A 1 71 ? 24.479 -2.738 -19.806 1.00 79.19 71 ARG A C 1
ATOM 524 O O . ARG A 1 71 ? 25.608 -2.620 -20.263 1.00 79.19 71 ARG A O 1
ATOM 531 N N . THR A 1 72 ? 23.540 -3.479 -20.398 1.00 78.88 72 THR A N 1
ATOM 532 C CA . THR A 1 72 ? 23.788 -4.212 -21.652 1.00 78.88 72 THR A CA 1
ATOM 533 C C . THR A 1 72 ? 23.991 -3.307 -22.865 1.00 78.88 72 THR A C 1
ATOM 535 O O . THR A 1 72 ? 24.568 -3.757 -23.846 1.00 78.88 72 THR A O 1
ATOM 538 N N . ARG A 1 73 ? 23.533 -2.048 -22.818 1.00 76.94 73 ARG A N 1
ATOM 539 C CA . ARG A 1 73 ? 23.701 -1.080 -23.913 1.00 76.94 73 ARG A CA 1
ATOM 540 C C . ARG A 1 73 ? 24.977 -0.242 -23.802 1.00 76.94 73 ARG A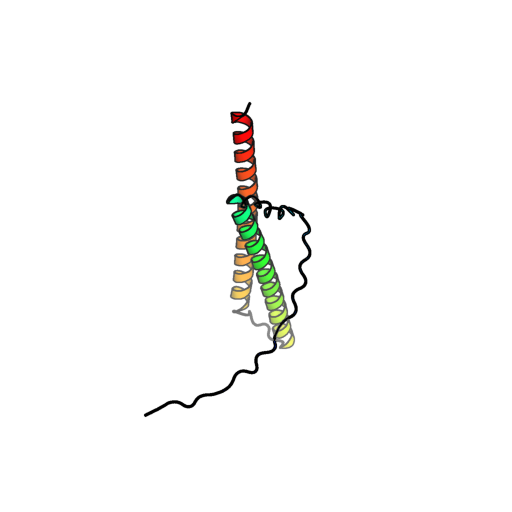 C 1
ATOM 542 O O . ARG A 1 73 ? 25.247 0.527 -24.709 1.00 76.94 73 ARG A O 1
ATOM 549 N N . GLY A 1 74 ? 25.758 -0.392 -22.726 1.00 70.12 74 GLY A N 1
ATOM 550 C CA . GLY A 1 74 ? 27.031 0.320 -22.550 1.00 70.12 74 GLY A CA 1
ATOM 551 C C . GLY A 1 74 ? 26.899 1.831 -22.331 1.00 70.12 74 GLY A C 1
ATOM 552 O O . GLY A 1 74 ? 27.905 2.527 -22.331 1.00 70.12 74 GLY A O 1
ATOM 553 N N . GLU A 1 75 ? 25.682 2.331 -22.124 1.00 62.88 75 GLU A N 1
ATOM 554 C CA . GLU A 1 75 ? 25.365 3.754 -21.999 1.00 62.88 75 GLU A CA 1
ATOM 555 C C . GLU A 1 75 ? 25.440 4.194 -20.522 1.00 62.88 75 GLU A C 1
ATOM 557 O O . GLU A 1 75 ? 24.588 3.787 -19.719 1.00 62.88 75 GLU A O 1
ATOM 562 N N . PRO A 1 76 ? 26.418 5.030 -20.116 1.00 61.34 76 PRO A N 1
ATOM 563 C CA . PRO A 1 76 ? 26.446 5.656 -18.801 1.00 61.34 76 PRO A CA 1
ATOM 564 C C . PRO A 1 76 ? 25.530 6.886 -18.806 1.00 61.34 76 PRO A C 1
ATOM 566 O O . PRO A 1 76 ? 25.978 8.013 -18.621 1.00 61.34 76 PRO A O 1
ATOM 569 N N . VAL A 1 77 ? 24.234 6.691 -19.045 1.00 59.31 77 VAL A N 1
ATOM 570 C CA . VAL A 1 77 ? 23.275 7.800 -19.026 1.00 59.31 77 VAL A CA 1
ATOM 571 C C . VAL A 1 77 ? 22.541 7.787 -17.685 1.00 59.31 77 VAL A C 1
ATOM 573 O O . VAL A 1 77 ? 21.995 6.744 -17.301 1.00 59.31 77 VAL A O 1
ATOM 576 N N . PRO A 1 78 ? 22.492 8.913 -16.947 1.00 58.34 78 PRO A N 1
ATOM 577 C CA . PRO A 1 78 ? 21.578 9.040 -15.822 1.00 58.34 78 PRO A CA 1
ATOM 578 C C . PRO A 1 78 ? 20.166 8.867 -16.371 1.00 58.34 78 PRO A C 1
ATOM 580 O O . PRO A 1 78 ? 19.695 9.698 -17.137 1.00 58.34 78 PRO A O 1
ATOM 583 N N . CYS A 1 79 ? 19.504 7.756 -16.051 1.00 58.50 79 CYS A N 1
ATOM 584 C CA . CYS A 1 79 ? 18.178 7.496 -16.589 1.00 58.50 79 CYS A CA 1
ATOM 585 C C . CYS A 1 79 ? 17.162 8.437 -15.935 1.00 58.50 79 CYS A C 1
ATOM 587 O O . CYS A 1 79 ? 16.829 8.220 -14.772 1.00 58.50 79 CYS A O 1
ATOM 589 N N . PRO A 1 80 ? 16.579 9.412 -16.655 1.00 58.75 80 PRO A N 1
ATOM 590 C CA . PRO A 1 80 ? 15.570 10.298 -16.075 1.00 58.75 80 PRO A CA 1
ATOM 591 C C . PRO A 1 80 ? 14.305 9.539 -15.634 1.00 58.75 80 PRO A C 1
ATOM 593 O O . PRO A 1 80 ? 13.555 10.030 -14.804 1.00 58.75 80 PRO A O 1
ATOM 596 N N . GLY A 1 81 ? 14.089 8.308 -16.119 1.00 58.44 81 GLY A N 1
ATOM 597 C CA . GLY A 1 81 ? 13.026 7.414 -15.643 1.00 58.44 81 GLY A CA 1
ATOM 598 C C . GLY A 1 81 ? 13.338 6.652 -14.345 1.00 58.44 81 GLY A C 1
ATOM 599 O O . GLY A 1 81 ? 12.433 6.035 -13.781 1.00 58.44 81 GLY A O 1
ATOM 600 N N . SER A 1 82 ? 14.584 6.668 -13.845 1.00 63.69 82 SER A N 1
ATOM 601 C CA . SER A 1 82 ? 14.909 6.019 -12.566 1.00 63.69 82 SER A CA 1
ATOM 602 C C . SER A 1 82 ? 14.299 6.771 -11.391 1.00 63.69 82 SER A C 1
ATOM 604 O O . SER A 1 82 ? 13.886 6.134 -10.431 1.00 63.69 82 SER A O 1
ATOM 606 N N . THR A 1 83 ? 14.169 8.097 -11.493 1.00 74.19 83 THR A N 1
ATOM 607 C CA . THR A 1 83 ? 13.540 8.930 -10.459 1.00 74.19 83 THR A CA 1
ATOM 608 C C . THR A 1 83 ? 12.057 8.601 -10.313 1.00 74.19 83 THR A C 1
ATOM 610 O O . THR A 1 83 ? 11.584 8.466 -9.194 1.00 74.19 83 THR A O 1
ATOM 613 N N . GLY A 1 84 ? 11.333 8.368 -11.414 1.00 86.88 84 GLY A N 1
ATOM 614 C CA . GLY A 1 84 ? 9.915 7.992 -11.374 1.00 86.88 84 GLY A CA 1
ATOM 615 C C . GLY A 1 84 ? 9.671 6.643 -10.691 1.00 86.88 84 GLY A C 1
ATOM 616 O O . GLY A 1 84 ? 8.819 6.540 -9.809 1.00 86.88 84 GLY A O 1
ATOM 617 N N . ILE A 1 85 ? 10.450 5.613 -11.046 1.00 89.50 85 ILE A N 1
ATOM 618 C CA . ILE A 1 85 ? 10.346 4.291 -10.405 1.00 89.50 85 ILE A CA 1
ATOM 619 C C . ILE A 1 85 ? 10.805 4.360 -8.943 1.00 89.50 85 ILE A C 1
ATOM 621 O O . ILE A 1 85 ? 10.164 3.761 -8.081 1.00 89.50 85 ILE A O 1
ATOM 625 N N . ASP A 1 86 ? 11.869 5.103 -8.640 1.00 89.94 86 ASP A N 1
ATOM 626 C CA . ASP A 1 86 ? 12.368 5.257 -7.272 1.00 89.94 86 ASP A CA 1
ATOM 627 C C . ASP A 1 86 ? 11.364 6.026 -6.389 1.00 89.94 86 ASP A C 1
ATOM 629 O O . ASP A 1 86 ? 11.078 5.584 -5.275 1.00 89.94 86 ASP A O 1
ATOM 633 N N . HIS A 1 87 ? 10.725 7.082 -6.908 1.00 92.25 87 HIS A N 1
ATOM 634 C CA . HIS A 1 87 ? 9.625 7.778 -6.233 1.00 92.25 87 HIS A CA 1
ATOM 635 C C . HIS A 1 87 ? 8.404 6.878 -6.033 1.00 92.25 87 HIS A C 1
ATOM 637 O O . HIS A 1 87 ? 7.810 6.887 -4.956 1.00 92.25 87 HIS A O 1
ATOM 643 N N . ALA A 1 88 ? 8.031 6.069 -7.028 1.00 93.50 88 ALA A N 1
ATOM 644 C CA . ALA A 1 88 ? 6.933 5.116 -6.888 1.00 93.50 88 ALA A CA 1
ATOM 645 C C . ALA A 1 88 ? 7.237 4.055 -5.816 1.00 93.50 88 ALA A C 1
ATOM 647 O O . ALA A 1 88 ? 6.365 3.721 -5.013 1.00 93.50 88 ALA A O 1
ATOM 648 N N . ILE A 1 89 ? 8.478 3.557 -5.755 1.00 94.44 89 ILE A N 1
ATOM 649 C CA . ILE A 1 89 ? 8.944 2.631 -4.711 1.00 94.44 89 ILE A CA 1
ATOM 650 C C . ILE A 1 89 ? 8.837 3.289 -3.337 1.00 94.44 89 ILE A C 1
ATOM 652 O O . ILE A 1 89 ? 8.305 2.683 -2.407 1.00 94.44 89 ILE A O 1
ATOM 656 N N . GLU A 1 90 ? 9.332 4.517 -3.196 1.00 95.44 90 GLU A N 1
ATOM 657 C CA . GLU A 1 90 ? 9.291 5.246 -1.932 1.00 95.44 90 GLU A CA 1
ATOM 658 C C . GLU A 1 90 ? 7.851 5.526 -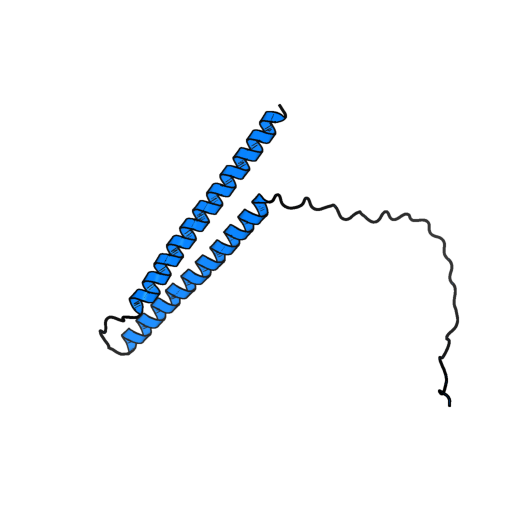1.484 1.00 95.44 90 GLU A C 1
ATOM 660 O O . GLU A 1 90 ? 7.492 5.233 -0.344 1.00 95.44 90 GLU A O 1
ATOM 665 N N . SER A 1 91 ? 7.008 6.015 -2.393 1.00 96.00 91 SER A N 1
ATOM 666 C CA . SER A 1 91 ? 5.584 6.246 -2.149 1.00 96.00 91 SER A CA 1
ATOM 667 C C . SER A 1 91 ? 4.879 4.960 -1.704 1.00 96.00 91 SER A C 1
ATOM 669 O O . SER A 1 91 ? 4.204 4.938 -0.674 1.00 96.00 91 SER A O 1
ATOM 671 N N . THR A 1 92 ? 5.124 3.843 -2.397 1.00 95.00 92 THR A N 1
ATOM 672 C CA . THR A 1 92 ? 4.519 2.548 -2.052 1.00 95.00 92 THR A CA 1
ATOM 673 C C . THR A 1 92 ? 5.001 2.040 -0.691 1.00 95.00 92 THR A C 1
ATOM 675 O O . THR A 1 92 ? 4.206 1.511 0.080 1.00 95.00 92 THR A O 1
ATOM 678 N N . ARG A 1 93 ? 6.275 2.252 -0.330 1.00 96.50 93 ARG A N 1
ATOM 679 C CA . ARG A 1 93 ? 6.787 1.936 1.017 1.00 96.50 93 ARG A CA 1
ATOM 680 C C . ARG A 1 93 ? 6.087 2.751 2.101 1.00 96.50 93 ARG A C 1
ATOM 682 O O . ARG A 1 93 ? 5.707 2.191 3.125 1.00 96.50 93 ARG A O 1
ATOM 689 N N . ARG A 1 94 ? 5.891 4.055 1.873 1.00 96.94 94 ARG A N 1
ATOM 690 C CA . ARG A 1 94 ? 5.152 4.926 2.803 1.00 96.94 94 ARG A CA 1
ATOM 691 C C . ARG A 1 94 ? 3.703 4.464 2.956 1.00 96.94 94 ARG A C 1
ATOM 693 O O . ARG A 1 94 ? 3.198 4.443 4.074 1.00 96.94 94 ARG A O 1
ATOM 700 N N . MET A 1 95 ? 3.066 4.048 1.862 1.00 95.94 95 MET A N 1
ATOM 701 C CA . MET A 1 95 ? 1.710 3.495 1.870 1.00 95.94 95 MET A CA 1
ATOM 702 C C . MET A 1 95 ? 1.624 2.193 2.678 1.00 95.94 95 MET A C 1
ATOM 704 O O . MET A 1 95 ? 0.752 2.085 3.534 1.00 95.94 95 MET A O 1
ATOM 708 N N . VAL A 1 96 ? 2.548 1.241 2.486 1.00 96.31 96 VAL A N 1
ATOM 709 C CA . VAL A 1 96 ? 2.605 0.004 3.295 1.00 96.31 96 VAL A CA 1
ATOM 710 C C . VAL A 1 96 ? 2.751 0.334 4.783 1.00 96.31 96 VAL A C 1
ATOM 712 O O . VAL A 1 96 ? 1.969 -0.153 5.593 1.00 96.31 96 VAL A O 1
ATOM 715 N N . ALA A 1 97 ? 3.671 1.234 5.141 1.00 95.44 97 ALA A N 1
ATOM 716 C CA . ALA A 1 97 ? 3.868 1.647 6.532 1.00 95.44 97 ALA A CA 1
ATOM 717 C C . ALA A 1 97 ? 2.647 2.379 7.125 1.00 95.44 97 ALA A C 1
ATOM 719 O O . ALA A 1 97 ? 2.393 2.316 8.328 1.00 95.44 97 ALA A O 1
ATOM 720 N N . ALA A 1 98 ? 1.885 3.113 6.310 1.00 95.31 98 ALA A N 1
ATOM 721 C CA . ALA A 1 98 ? 0.636 3.731 6.745 1.00 95.31 98 ALA A CA 1
ATOM 722 C C . ALA A 1 98 ? -0.451 2.677 7.009 1.00 95.31 98 ALA A C 1
ATOM 724 O O . ALA A 1 98 ? -1.105 2.742 8.045 1.00 95.31 98 ALA A O 1
ATOM 725 N N . LEU A 1 99 ? -0.591 1.684 6.126 1.00 93.56 99 LEU A N 1
ATOM 726 C CA . LEU A 1 99 ? -1.551 0.585 6.278 1.00 93.56 99 LEU A CA 1
ATOM 727 C C . LEU A 1 99 ? -1.221 -0.309 7.481 1.00 93.56 99 LEU A C 1
ATOM 729 O O . LEU A 1 99 ? -2.123 -0.716 8.205 1.00 93.56 99 LEU A O 1
ATOM 733 N N . GLU A 1 100 ? 0.061 -0.568 7.744 1.00 94.25 100 GLU A N 1
ATOM 734 C CA . GLU A 1 100 ? 0.500 -1.293 8.943 1.00 94.25 100 GLU A CA 1
ATOM 735 C C . GLU A 1 100 ? 0.140 -0.543 10.228 1.00 94.25 100 GLU A C 1
ATOM 737 O O . GLU A 1 100 ? -0.400 -1.142 11.158 1.00 94.25 100 GLU A O 1
ATOM 742 N N . ARG A 1 101 ? 0.374 0.776 10.266 1.00 94.44 101 ARG A N 1
ATOM 743 C CA . ARG A 1 101 ? -0.018 1.616 11.407 1.00 94.44 101 ARG A CA 1
ATOM 744 C C . ARG A 1 101 ? -1.533 1.669 11.586 1.00 94.44 101 ARG A C 1
ATOM 746 O O . ARG A 1 101 ? -1.998 1.551 12.713 1.00 94.44 101 ARG A O 1
ATOM 753 N N . ALA A 1 102 ? -2.289 1.800 10.497 1.00 92.00 102 ALA A N 1
ATOM 754 C CA . ALA A 1 102 ? -3.748 1.785 10.539 1.00 92.00 102 ALA A CA 1
ATOM 755 C C . ALA A 1 102 ? -4.275 0.443 11.068 1.00 92.00 102 ALA A C 1
ATOM 757 O O . ALA A 1 102 ? -5.077 0.424 11.994 1.00 92.00 102 ALA A O 1
ATOM 758 N N . GLY A 1 103 ? -3.762 -0.682 10.563 1.00 91.94 103 GLY A N 1
ATOM 759 C CA . GLY A 1 103 ? -4.150 -2.011 11.037 1.00 91.94 103 GLY A CA 1
ATOM 760 C C . GLY A 1 103 ? -3.797 -2.252 12.507 1.00 91.94 103 GLY A C 1
ATOM 761 O O . GLY A 1 103 ? -4.578 -2.868 13.227 1.00 91.94 103 GLY A O 1
ATOM 762 N N . ALA A 1 104 ? -2.650 -1.750 12.977 1.00 91.50 104 ALA A N 1
ATOM 763 C CA . ALA A 1 104 ? -2.286 -1.815 14.392 1.00 91.50 104 ALA A CA 1
ATOM 764 C C . ALA A 1 104 ? -3.239 -0.984 15.264 1.00 91.50 104 ALA A C 1
ATOM 766 O O . ALA A 1 104 ? -3.710 -1.484 16.281 1.00 91.50 104 ALA A O 1
ATOM 767 N N . HIS A 1 105 ? -3.563 0.238 14.832 1.00 90.19 105 HIS A N 1
ATOM 768 C CA . HIS A 1 105 ? -4.487 1.117 15.543 1.00 90.19 105 HIS A CA 1
ATOM 769 C C . HIS A 1 105 ? -5.896 0.516 15.646 1.00 90.19 105 HIS A C 1
ATOM 771 O O . HIS A 1 105 ? -6.479 0.495 16.724 1.00 90.19 105 HIS A O 1
ATOM 777 N N . LEU A 1 106 ? -6.409 -0.063 14.558 1.00 89.44 106 LEU A N 1
ATOM 778 C CA . LEU A 1 106 ? -7.717 -0.717 14.555 1.00 89.44 106 LEU A CA 1
ATOM 779 C C . LEU A 1 106 ? -7.786 -1.898 15.531 1.00 89.44 106 LEU A C 1
ATOM 781 O O . LEU A 1 106 ? -8.780 -2.048 16.233 1.00 89.44 106 LEU A O 1
ATOM 785 N N . ARG A 1 107 ? -6.718 -2.700 15.632 1.00 89.00 107 ARG A N 1
ATOM 786 C CA . ARG A 1 107 ? -6.652 -3.799 16.610 1.00 89.00 107 ARG A CA 1
ATOM 787 C C . ARG A 1 107 ? -6.634 -3.295 18.048 1.00 89.00 107 ARG A C 1
ATOM 789 O O . ARG A 1 107 ? -7.248 -3.926 18.898 1.00 89.00 107 ARG A O 1
ATOM 796 N N . THR A 1 108 ? -5.924 -2.197 18.324 1.00 89.19 108 THR A N 1
ATOM 797 C CA . THR A 1 108 ? -5.907 -1.611 19.672 1.00 89.19 108 THR A CA 1
ATOM 798 C C . THR A 1 108 ? -7.276 -1.064 20.050 1.00 89.19 108 THR A C 1
ATOM 800 O O . THR A 1 108 ? -7.779 -1.427 21.101 1.00 89.19 108 THR A O 1
ATOM 803 N N . THR A 1 109 ? -7.931 -0.310 19.161 1.00 86.56 109 THR A N 1
ATOM 804 C CA . THR A 1 109 ? -9.264 0.248 19.430 1.00 86.56 109 THR A CA 1
ATOM 805 C C . THR A 1 109 ? -10.304 -0.850 19.641 1.00 86.56 109 THR A C 1
ATOM 807 O O . THR A 1 109 ? -11.040 -0.801 20.614 1.00 86.56 109 THR A O 1
ATOM 810 N N . GLN A 1 110 ? -10.307 -1.901 18.812 1.00 84.69 110 GLN A N 1
ATOM 811 C CA . GLN A 1 110 ? -11.198 -3.047 19.029 1.00 84.69 110 GLN A CA 1
ATOM 812 C C . GLN A 1 110 ? -10.954 -3.750 20.369 1.00 84.69 110 GLN A C 1
ATOM 814 O O . GLN A 1 110 ? -11.890 -4.271 20.969 1.00 84.69 110 GLN A O 1
ATOM 819 N N . HIS A 1 111 ? -9.698 -3.822 20.814 1.00 84.00 111 HIS A N 1
ATOM 820 C CA . HIS A 1 111 ? -9.376 -4.426 22.099 1.00 84.00 111 HIS A CA 1
ATOM 821 C C . HIS A 1 111 ? -9.867 -3.557 23.259 1.00 84.00 111 HIS A C 1
ATOM 823 O O . HIS A 1 111 ? -10.448 -4.092 24.200 1.00 84.00 111 HIS A O 1
ATOM 829 N N . ASP A 1 112 ? -9.683 -2.240 23.162 1.00 84.44 112 ASP A N 1
ATOM 830 C CA . ASP A 1 112 ? -10.136 -1.274 24.162 1.00 84.44 112 ASP A CA 1
ATOM 831 C C . ASP A 1 112 ? -11.670 -1.285 24.290 1.00 84.44 112 ASP A C 1
ATOM 833 O O . ASP A 1 112 ? -12.179 -1.442 25.399 1.00 84.44 112 ASP A O 1
ATOM 837 N N . ASP A 1 113 ? -12.401 -1.259 23.168 1.00 80.75 113 ASP A N 1
ATOM 838 C CA . ASP A 1 113 ? -13.872 -1.332 23.141 1.00 80.75 113 ASP A CA 1
ATOM 839 C C . ASP A 1 113 ? -14.393 -2.618 23.815 1.00 80.75 113 ASP A C 1
ATOM 841 O O . ASP A 1 113 ? -15.395 -2.616 24.533 1.00 80.75 113 ASP A O 1
ATOM 845 N N . LEU A 1 114 ? -13.697 -3.742 23.611 1.00 80.06 114 LEU A N 1
ATOM 846 C CA . LEU A 1 114 ? -14.065 -5.034 24.193 1.00 80.06 114 LEU A CA 1
ATOM 847 C C . LEU A 1 114 ? -13.784 -5.081 25.704 1.00 80.06 114 LEU A C 1
ATOM 849 O O . LEU A 1 114 ? -14.537 -5.705 26.451 1.00 80.06 114 LEU A O 1
ATOM 853 N N . LEU A 1 115 ? -12.728 -4.407 26.167 1.00 84.44 115 LEU A N 1
ATOM 854 C CA . LEU A 1 115 ? -12.428 -4.259 27.592 1.00 84.44 115 LEU A CA 1
ATOM 855 C C . LEU A 1 115 ? -13.418 -3.327 28.302 1.00 84.44 115 LEU A C 1
ATOM 857 O O . LEU A 1 115 ? -13.752 -3.591 29.456 1.00 84.44 115 LEU A O 1
ATOM 861 N N . GLU A 1 116 ? -13.881 -2.261 27.644 1.00 84.44 116 GLU A N 1
ATOM 862 C CA . GLU A 1 116 ? -14.937 -1.392 28.179 1.00 84.44 116 GLU A CA 1
ATOM 863 C C . GLU A 1 116 ? -16.259 -2.152 28.320 1.00 84.44 116 GLU A C 1
ATOM 865 O O . GLU A 1 116 ? -16.850 -2.134 29.398 1.00 84.44 116 GLU A O 1
ATOM 870 N N . LEU A 1 117 ? -16.655 -2.927 27.303 1.00 81.62 117 LEU A N 1
ATOM 871 C CA . LEU A 1 117 ? -17.868 -3.750 27.363 1.00 81.62 117 LEU A CA 1
ATOM 872 C C . LEU A 1 117 ? -17.842 -4.743 28.540 1.00 81.62 117 LEU A C 1
ATOM 874 O O . LEU A 1 117 ? -18.836 -4.916 29.237 1.00 81.62 117 LEU A O 1
ATOM 878 N N . LEU A 1 118 ? -16.687 -5.369 28.795 1.00 83.00 118 LEU A N 1
ATOM 879 C CA . LEU A 1 118 ? -16.506 -6.300 29.915 1.00 83.00 118 LEU A CA 1
ATOM 880 C C . LEU A 1 118 ? -16.522 -5.615 31.291 1.00 83.00 118 LEU A C 1
ATOM 882 O O . LEU A 1 118 ? -16.766 -6.288 32.291 1.00 83.00 118 LEU A O 1
ATOM 886 N N . ARG A 1 119 ? -16.224 -4.312 31.370 1.00 86.50 119 ARG A N 1
ATOM 887 C CA . ARG A 1 119 ? -16.295 -3.545 32.626 1.00 86.50 119 ARG A CA 1
ATOM 888 C C . ARG A 1 119 ? -17.717 -3.135 32.973 1.00 86.50 119 ARG A C 1
ATOM 890 O O . ARG A 1 119 ? -18.036 -3.119 34.154 1.00 86.50 119 ARG A O 1
ATOM 897 N N . ASP A 1 120 ? -18.540 -2.826 31.978 1.00 80.50 120 ASP A N 1
ATOM 898 C CA . ASP A 1 120 ? -19.934 -2.426 32.197 1.00 80.50 120 ASP A CA 1
ATOM 899 C C . ASP A 1 120 ? -20.834 -3.605 32.624 1.00 80.50 120 ASP A C 1
ATOM 901 O O . ASP A 1 120 ? -21.903 -3.388 33.195 1.00 80.50 120 ASP A O 1
ATOM 905 N N . GLU A 1 121 ? -20.408 -4.853 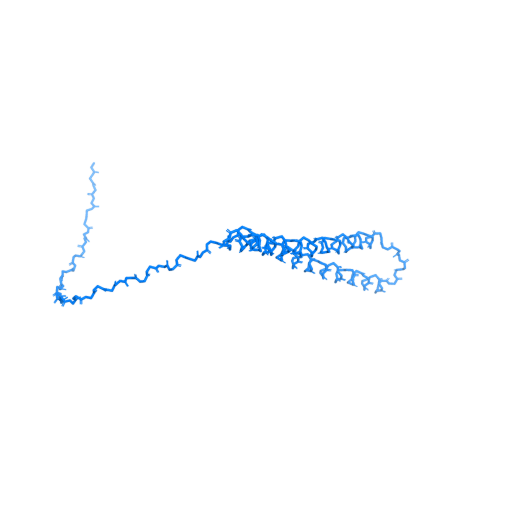32.388 1.00 71.81 121 GLU A N 1
ATOM 906 C CA . GLU A 1 121 ? -21.127 -6.068 32.808 1.00 71.81 121 GLU A CA 1
ATOM 907 C C . GLU A 1 121 ? -20.756 -6.588 34.218 1.00 71.81 121 GLU A C 1
ATOM 909 O O . GLU A 1 121 ? -21.364 -7.561 34.676 1.00 71.81 121 GLU A O 1
ATOM 914 N N . ALA A 1 122 ? -19.786 -5.973 34.912 1.00 61.78 122 ALA A N 1
ATOM 915 C CA . ALA A 1 122 ? -19.270 -6.405 36.223 1.00 61.78 122 ALA A CA 1
ATOM 916 C C . ALA A 1 122 ? -19.733 -5.508 37.386 1.00 61.78 122 ALA A C 1
ATOM 918 O O . ALA A 1 122 ? -20.055 -6.074 38.458 1.00 61.78 122 ALA A O 1
#